Protein AF-A0A967QSR1-F1 (afdb_monomer)

Mean predicted aligned error: 5.72 Å

Structure (mmCIF, N/CA/C/O backbone):
data_AF-A0A967QSR1-F1
#
_entry.id   AF-A0A967QSR1-F1
#
loop_
_atom_site.group_PDB
_atom_site.id
_atom_site.type_symbol
_atom_site.label_atom_id
_atom_site.label_alt_id
_atom_site.label_comp_id
_atom_site.label_asym_id
_atom_site.label_entity_id
_atom_site.label_seq_id
_atom_site.pdbx_PDB_ins_code
_atom_site.Cartn_x
_atom_site.Cartn_y
_atom_site.Cartn_z
_atom_site.occupancy
_atom_site.B_iso_or_equiv
_atom_site.auth_seq_id
_atom_site.auth_comp_id
_atom_site.auth_asym_id
_atom_site.auth_atom_id
_atom_site.pdbx_PDB_model_num
ATOM 1 N N . LEU A 1 1 ? 1.683 -10.099 -10.471 1.00 86.81 1 LEU A N 1
ATOM 2 C CA . LEU A 1 1 ? 1.646 -8.895 -11.331 1.00 86.81 1 LEU A CA 1
ATOM 3 C C . LEU A 1 1 ? 2.129 -9.312 -12.701 1.00 86.81 1 LEU A C 1
ATOM 5 O O . LEU A 1 1 ? 2.996 -10.175 -12.765 1.00 86.81 1 LEU A O 1
ATOM 9 N N . ASP A 1 2 ? 1.606 -8.704 -13.751 1.00 91.31 2 ASP A N 1
ATOM 10 C CA . ASP A 1 2 ? 1.979 -9.020 -15.122 1.00 91.31 2 ASP A CA 1
ATOM 11 C C . ASP A 1 2 ? 2.777 -7.866 -15.741 1.00 91.31 2 ASP A C 1
ATOM 13 O O . ASP A 1 2 ? 2.265 -6.763 -15.914 1.00 91.31 2 ASP A O 1
ATOM 17 N N . ARG A 1 3 ? 4.047 -8.109 -16.079 1.00 90.12 3 ARG A N 1
ATOM 18 C CA . ARG A 1 3 ? 4.907 -7.103 -16.726 1.00 90.12 3 ARG A CA 1
ATOM 19 C C . ARG A 1 3 ? 4.606 -6.923 -18.216 1.00 90.12 3 ARG A C 1
ATOM 21 O O . ARG A 1 3 ? 5.057 -5.938 -18.786 1.00 90.12 3 ARG A O 1
ATOM 28 N N . 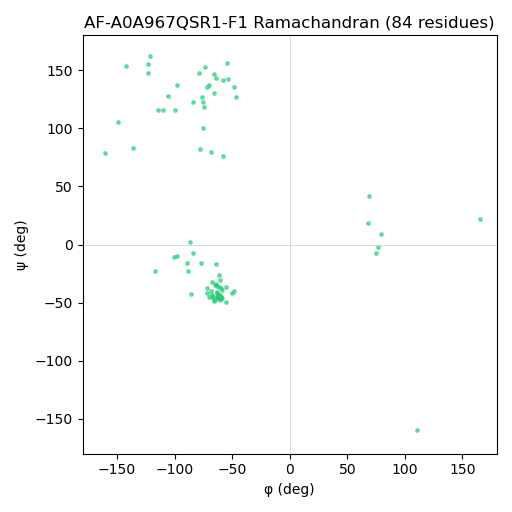ARG A 1 4 ? 3.884 -7.863 -18.833 1.00 92.38 4 ARG A N 1
ATOM 29 C CA . ARG A 1 4 ? 3.484 -7.823 -20.248 1.00 92.38 4 ARG A CA 1
ATOM 30 C C . ARG A 1 4 ? 2.147 -7.107 -20.450 1.00 92.38 4 ARG A C 1
ATOM 32 O O . ARG A 1 4 ? 1.827 -6.716 -21.566 1.00 92.38 4 ARG A O 1
ATOM 39 N N . SER A 1 5 ? 1.383 -6.907 -19.377 1.00 93.19 5 SER A N 1
ATOM 40 C CA . SER A 1 5 ? 0.139 -6.141 -19.404 1.00 93.19 5 SER A CA 1
ATOM 41 C C . SER A 1 5 ? 0.387 -4.670 -19.749 1.00 93.19 5 SER A C 1
ATOM 43 O O . SER A 1 5 ? 1.323 -4.051 -19.246 1.00 93.19 5 SER A O 1
ATOM 45 N N . GLN A 1 6 ? -0.532 -4.071 -20.513 1.00 93.06 6 GLN A N 1
ATOM 46 C CA . GLN A 1 6 ? -0.552 -2.624 -20.775 1.00 93.06 6 GLN A CA 1
ATOM 47 C C . GLN A 1 6 ? -0.787 -1.791 -19.500 1.00 93.06 6 GLN A C 1
ATOM 49 O O . GLN A 1 6 ? -0.534 -0.587 -19.476 1.00 93.06 6 GLN A O 1
ATOM 54 N N . MET A 1 7 ? -1.271 -2.407 -18.413 1.00 93.31 7 MET A N 1
ATOM 55 C CA . MET A 1 7 ? -1.462 -1.712 -17.146 1.00 93.31 7 MET A CA 1
ATOM 56 C C . MET A 1 7 ? -0.117 -1.508 -16.430 1.00 93.31 7 MET A C 1
ATOM 58 O O . MET A 1 7 ? 0.557 -2.486 -16.114 1.00 93.31 7 MET A O 1
ATOM 62 N N . PRO A 1 8 ? 0.246 -0.279 -16.027 1.00 95.12 8 PRO A N 1
ATOM 63 C CA . PRO A 1 8 ? 1.459 -0.048 -15.250 1.00 95.12 8 PRO A CA 1
ATOM 64 C C . PRO A 1 8 ? 1.492 -0.841 -13.932 1.00 95.12 8 PRO A C 1
ATOM 66 O O . PRO A 1 8 ? 0.494 -0.904 -13.209 1.00 95.12 8 PRO A O 1
ATOM 69 N N . LEU A 1 9 ? 2.665 -1.362 -13.550 1.00 94.44 9 LEU A N 1
ATOM 70 C CA . LEU A 1 9 ? 2.834 -2.214 -12.358 1.00 94.44 9 LEU A CA 1
ATOM 71 C C . LEU A 1 9 ? 2.330 -1.579 -11.054 1.00 94.44 9 LEU A C 1
ATOM 73 O O . LEU A 1 9 ? 1.756 -2.272 -10.219 1.00 94.44 9 LEU A O 1
ATOM 77 N N . HIS A 1 10 ? 2.492 -0.264 -10.880 1.00 94.19 10 HIS A N 1
ATOM 78 C CA . HIS A 1 10 ? 1.979 0.431 -9.695 1.00 94.19 10 HIS A CA 1
ATOM 79 C C . HIS A 1 10 ? 0.443 0.397 -9.629 1.00 94.19 10 HIS A C 1
ATOM 81 O O . HIS A 1 10 ? -0.118 0.284 -8.542 1.00 94.19 10 HIS A O 1
ATOM 87 N N . ARG A 1 11 ? -0.250 0.455 -10.780 1.00 95.94 11 ARG A N 1
ATOM 88 C CA . ARG A 1 11 ? -1.715 0.348 -10.842 1.00 95.94 11 ARG A CA 1
ATOM 89 C C . ARG A 1 11 ? -2.173 -1.074 -10.559 1.00 95.94 11 ARG A C 1
ATOM 91 O O . ARG A 1 11 ? -3.131 -1.246 -9.814 1.00 95.94 11 ARG A O 1
ATOM 98 N N . GLN A 1 12 ? -1.478 -2.072 -11.100 1.00 96.44 12 GLN A N 1
ATOM 99 C CA . GLN A 1 12 ? -1.776 -3.474 -10.807 1.00 96.44 12 GLN A CA 1
ATOM 100 C C . GLN A 1 12 ? -1.584 -3.794 -9.318 1.00 96.44 12 GLN A C 1
ATOM 102 O O . GLN A 1 12 ? -2.453 -4.403 -8.701 1.00 96.44 12 GLN A O 1
ATOM 107 N N . LEU A 1 13 ? -0.476 -3.331 -8.725 1.00 95.88 13 LEU A N 1
ATOM 108 C CA . LEU A 1 13 ? -0.200 -3.498 -7.299 1.00 95.88 13 LEU A CA 1
ATOM 109 C C . LEU A 1 13 ? -1.258 -2.802 -6.439 1.00 95.88 13 LEU A C 1
ATOM 111 O O . LEU A 1 13 ? -1.787 -3.415 -5.517 1.00 95.88 13 LEU A O 1
ATOM 115 N N . ARG A 1 14 ? -1.617 -1.558 -6.782 1.00 95.94 14 ARG A N 1
ATOM 116 C CA . ARG A 1 14 ? -2.704 -0.828 -6.121 1.00 95.94 14 ARG A CA 1
ATOM 117 C C . ARG A 1 14 ? -4.012 -1.618 -6.161 1.00 95.94 14 ARG A C 1
ATOM 119 O O . ARG A 1 14 ? -4.637 -1.761 -5.122 1.00 95.94 14 ARG A O 1
ATOM 126 N N . ARG A 1 15 ? -4.421 -2.132 -7.330 1.00 96.25 15 ARG A N 1
ATOM 127 C CA . ARG A 1 15 ? -5.665 -2.915 -7.467 1.00 96.25 15 ARG A CA 1
ATOM 128 C C . ARG A 1 15 ? -5.641 -4.172 -6.603 1.00 96.25 15 ARG A C 1
ATOM 130 O O . ARG A 1 15 ? -6.623 -4.443 -5.932 1.00 96.25 15 ARG A O 1
ATOM 137 N N . ARG A 1 16 ? -4.522 -4.903 -6.588 1.00 95.25 16 ARG A N 1
ATOM 138 C CA . ARG A 1 16 ? -4.384 -6.119 -5.776 1.00 95.25 16 ARG A CA 1
ATOM 139 C C . ARG A 1 16 ? -4.496 -5.829 -4.277 1.00 95.25 16 ARG A C 1
ATOM 141 O O . ARG A 1 16 ? -5.198 -6.544 -3.583 1.00 95.25 16 ARG A O 1
ATOM 148 N N . LEU A 1 17 ? -3.819 -4.788 -3.796 1.00 94.62 17 LEU A N 1
ATOM 149 C CA . LEU A 1 17 ? -3.883 -4.392 -2.387 1.00 94.62 17 LEU A CA 1
ATOM 150 C C . LEU A 1 17 ? -5.261 -3.845 -2.001 1.00 94.62 17 LEU A C 1
ATOM 152 O O . LEU A 1 17 ? -5.751 -4.163 -0.928 1.00 94.62 17 LEU A O 1
ATOM 156 N N . ALA A 1 18 ? -5.890 -3.051 -2.872 1.00 94.94 18 ALA A N 1
ATOM 157 C CA . ALA A 1 18 ? -7.245 -2.556 -2.643 1.00 94.94 18 ALA A CA 1
ATOM 158 C C . ALA A 1 18 ? -8.241 -3.713 -2.507 1.00 94.94 18 ALA A C 1
ATOM 160 O O . ALA A 1 18 ? -9.008 -3.728 -1.555 1.00 94.94 18 ALA A O 1
ATOM 161 N N . LEU A 1 19 ? -8.155 -4.711 -3.394 1.00 95.38 19 LEU A N 1
ATOM 162 C CA . LEU A 1 19 ? -9.002 -5.898 -3.319 1.00 95.38 19 LEU A CA 1
ATOM 163 C C . LEU A 1 19 ? -8.783 -6.665 -2.011 1.00 95.38 19 LEU A C 1
ATOM 165 O O . LEU A 1 19 ? -9.756 -7.048 -1.378 1.00 95.38 19 LEU A O 1
ATOM 169 N N . ALA A 1 20 ? -7.534 -6.849 -1.576 1.00 93.94 20 ALA A N 1
ATOM 170 C CA . ALA A 1 20 ? -7.231 -7.513 -0.305 1.00 93.94 20 ALA A CA 1
ATOM 171 C C . ALA A 1 20 ? -7.822 -6.763 0.909 1.00 93.94 20 ALA A C 1
ATOM 173 O O . ALA A 1 20 ? -8.328 -7.383 1.835 1.00 93.94 20 ALA A O 1
ATOM 174 N N . ILE A 1 21 ? -7.829 -5.427 0.887 1.00 93.50 21 ILE A N 1
ATOM 175 C CA . ILE A 1 21 ? -8.481 -4.612 1.927 1.00 93.50 21 ILE A CA 1
ATOM 176 C C . ILE A 1 21 ? -10.011 -4.738 1.847 1.00 93.50 21 ILE A C 1
ATOM 178 O O . ILE A 1 21 ? -10.681 -4.903 2.858 1.00 93.50 21 ILE A O 1
ATOM 182 N N . GLU A 1 22 ? -10.583 -4.659 0.645 1.00 91.69 22 GLU A N 1
ATOM 183 C CA . GLU A 1 22 ? -12.035 -4.719 0.420 1.00 91.69 22 GLU A CA 1
ATOM 184 C C . GLU A 1 22 ? -12.638 -6.091 0.733 1.00 91.69 22 GLU A C 1
ATOM 186 O O . GLU A 1 22 ? -13.776 -6.171 1.184 1.00 91.69 22 GLU A O 1
ATOM 191 N N . THR A 1 23 ? -11.875 -7.159 0.510 1.00 93.75 23 THR A N 1
ATOM 192 C CA . THR A 1 23 ? -12.271 -8.546 0.805 1.00 93.75 23 THR A CA 1
ATOM 193 C C . THR A 1 23 ? -12.009 -8.945 2.257 1.00 93.75 23 THR A C 1
ATOM 195 O O . THR A 1 23 ? -12.433 -10.020 2.670 1.00 93.75 23 THR A O 1
ATOM 198 N N . GLY A 1 24 ? -11.332 -8.094 3.037 1.00 91.38 24 GLY A N 1
ATOM 199 C CA . GLY A 1 24 ? -10.978 -8.374 4.427 1.00 91.38 24 GLY A CA 1
ATOM 200 C C . GLY A 1 24 ? -9.766 -9.294 4.608 1.00 91.38 24 GLY A C 1
ATOM 201 O O . GLY A 1 24 ? -9.482 -9.681 5.736 1.00 91.38 24 GLY A O 1
ATOM 202 N N . GLU A 1 25 ? -9.023 -9.622 3.541 1.00 94.31 25 GLU A N 1
ATOM 203 C CA . GLU A 1 25 ? -7.711 -10.284 3.664 1.00 94.31 25 GLU A CA 1
ATOM 204 C C . GLU A 1 25 ? -6.711 -9.423 4.451 1.00 94.31 25 GLU A C 1
ATOM 206 O O . GLU A 1 25 ? -5.813 -9.956 5.098 1.00 94.31 25 GLU A O 1
ATOM 211 N N . LEU A 1 26 ? -6.852 -8.097 4.363 1.00 93.44 26 LEU A N 1
ATOM 212 C CA . LEU A 1 26 ? -6.116 -7.120 5.158 1.00 93.44 26 LEU A CA 1
ATOM 213 C C . LEU A 1 26 ? -7.100 -6.392 6.073 1.00 93.44 26 LEU A C 1
ATOM 215 O O . LEU A 1 26 ? -7.990 -5.685 5.591 1.00 93.44 26 LEU A O 1
ATOM 219 N N . ALA A 1 27 ? -6.934 -6.563 7.382 1.00 93.00 27 ALA A N 1
ATOM 220 C CA . ALA A 1 27 ? -7.874 -6.036 8.362 1.00 93.00 27 ALA A CA 1
ATOM 221 C C . ALA A 1 27 ? -7.665 -4.528 8.601 1.00 93.00 27 ALA A C 1
ATOM 223 O O . ALA A 1 27 ? -6.526 -4.053 8.566 1.00 93.00 27 ALA A O 1
ATOM 224 N N . PRO A 1 28 ? -8.728 -3.755 8.894 1.00 92.62 28 PRO A N 1
ATOM 225 C CA . PRO A 1 28 ? -8.597 -2.390 9.398 1.00 92.62 28 PRO A CA 1
ATOM 226 C C . PRO A 1 28 ? -7.608 -2.289 10.566 1.00 92.62 28 PRO A C 1
ATOM 228 O O . PRO A 1 28 ? -7.603 -3.127 11.466 1.00 92.62 28 PRO A O 1
ATOM 231 N N . GLY A 1 29 ? -6.738 -1.277 10.542 1.00 92.81 29 GLY A N 1
ATOM 232 C CA . GLY A 1 29 ? -5.699 -1.086 11.558 1.00 92.81 29 GLY A CA 1
ATOM 233 C C . GLY A 1 29 ? -4.484 -2.015 11.432 1.00 92.81 29 GLY A C 1
ATOM 234 O O . GLY A 1 29 ? -3.523 -1.858 12.189 1.00 92.81 29 GLY A O 1
ATOM 235 N N . GLU A 1 30 ? -4.463 -2.944 10.472 1.00 93.44 30 GLU A N 1
ATOM 236 C CA . GLU A 1 30 ? -3.313 -3.817 10.241 1.00 93.44 30 GLU A CA 1
ATOM 237 C C . GLU A 1 30 ? -2.124 -3.038 9.659 1.00 93.44 30 GLU A C 1
ATOM 239 O O . GLU A 1 30 ? -2.273 -2.206 8.758 1.00 93.44 30 GLU A O 1
ATOM 244 N N . LEU A 1 31 ? -0.920 -3.324 10.166 1.00 93.25 31 LEU A N 1
ATOM 245 C CA . LEU A 1 31 ? 0.324 -2.767 9.643 1.00 93.25 31 LEU A CA 1
ATOM 246 C C . LEU A 1 31 ? 0.693 -3.445 8.320 1.00 93.25 31 LEU A C 1
ATOM 248 O O . LEU A 1 31 ? 1.023 -4.630 8.270 1.00 93.25 31 LEU A O 1
ATOM 252 N N . LEU A 1 32 ? 0.749 -2.658 7.251 1.00 93.44 32 LEU A N 1
ATOM 253 C CA . LEU A 1 32 ? 1.230 -3.124 5.961 1.00 93.44 32 LEU A CA 1
ATOM 254 C C . LEU A 1 32 ? 2.754 -3.304 5.960 1.00 93.44 32 LEU A C 1
ATOM 256 O O . LEU A 1 32 ? 3.484 -2.569 6.636 1.00 93.44 32 LEU A O 1
ATOM 260 N N . PRO A 1 33 ? 3.275 -4.215 5.116 1.00 92.88 33 PRO A N 1
ATOM 261 C CA . PRO A 1 33 ? 4.707 -4.322 4.889 1.00 92.88 33 PRO A CA 1
ATOM 262 C C . PRO A 1 33 ? 5.301 -2.972 4.479 1.00 92.88 33 PRO A C 1
ATOM 264 O O . PRO A 1 33 ? 4.720 -2.234 3.677 1.00 92.88 33 PRO A O 1
ATOM 267 N N . SER A 1 34 ? 6.509 -2.675 4.962 1.00 93.25 34 SER A N 1
ATOM 268 C CA . SER A 1 34 ? 7.235 -1.479 4.524 1.00 93.25 34 SER A CA 1
ATOM 269 C C . SER A 1 34 ? 7.382 -1.449 2.999 1.00 93.25 34 SER A C 1
ATOM 271 O O . SER A 1 34 ? 7.434 -2.494 2.347 1.00 93.25 34 SER A O 1
ATOM 273 N N . VAL A 1 35 ? 7.555 -0.257 2.417 1.00 93.88 35 VAL A N 1
ATOM 274 C CA . VAL A 1 35 ? 7.790 -0.084 0.967 1.00 93.88 35 VAL A CA 1
ATOM 275 C C . VAL A 1 35 ? 8.879 -1.035 0.457 1.00 93.88 35 VAL A C 1
ATOM 277 O O . VAL A 1 35 ? 8.742 -1.624 -0.614 1.00 93.88 35 VAL A O 1
ATOM 280 N N . ARG A 1 36 ? 9.952 -1.219 1.240 1.00 94.50 36 ARG A N 1
ATOM 281 C CA . ARG A 1 36 ? 11.066 -2.114 0.905 1.00 94.50 36 ARG A CA 1
ATOM 282 C C . ARG A 1 36 ? 10.641 -3.584 0.897 1.00 94.50 36 ARG A C 1
ATOM 284 O O . ARG A 1 36 ? 10.977 -4.293 -0.046 1.00 94.50 36 ARG A O 1
ATOM 291 N N . GLN A 1 37 ? 9.909 -4.032 1.916 1.00 94.56 37 GLN A N 1
ATOM 292 C CA . GLN A 1 37 ? 9.417 -5.411 1.999 1.00 94.56 37 GLN A CA 1
ATOM 293 C C . GLN A 1 37 ? 8.373 -5.698 0.918 1.00 94.56 37 GLN A C 1
ATOM 295 O O . GLN A 1 37 ? 8.450 -6.732 0.264 1.00 94.56 37 GLN A O 1
ATOM 300 N N . LEU A 1 38 ? 7.436 -4.777 0.686 1.00 94.38 38 LEU A N 1
ATOM 301 C CA . LEU A 1 38 ? 6.418 -4.904 -0.353 1.00 94.38 38 LEU A CA 1
ATOM 302 C C . LEU A 1 38 ? 7.055 -5.001 -1.747 1.00 94.38 38 LE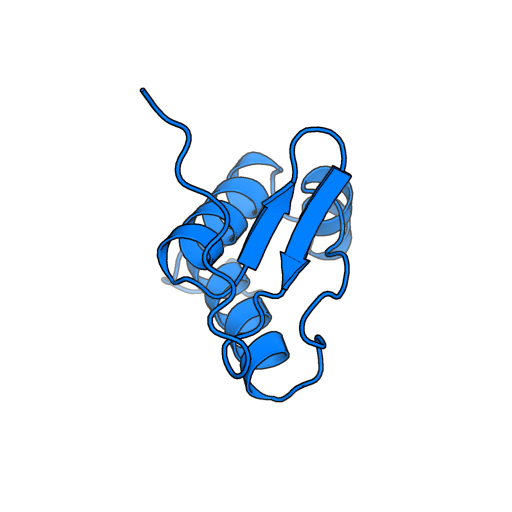U A C 1
ATOM 304 O O . LEU A 1 38 ? 6.703 -5.880 -2.531 1.00 94.38 38 LEU A O 1
ATOM 308 N N . ALA A 1 39 ? 8.031 -4.136 -2.034 1.00 95.19 39 ALA A N 1
ATOM 309 C CA . ALA A 1 39 ? 8.790 -4.162 -3.279 1.00 95.19 39 ALA A CA 1
ATOM 310 C C . ALA A 1 39 ? 9.505 -5.507 -3.490 1.00 95.19 39 ALA A C 1
ATOM 312 O O . ALA A 1 39 ? 9.401 -6.086 -4.570 1.00 95.19 39 ALA A O 1
ATOM 313 N N . ALA A 1 40 ? 10.165 -6.026 -2.448 1.00 96.12 40 ALA A N 1
ATOM 314 C CA . ALA A 1 40 ? 10.858 -7.311 -2.495 1.00 96.12 40 ALA A CA 1
ATOM 315 C C . ALA A 1 40 ? 9.893 -8.49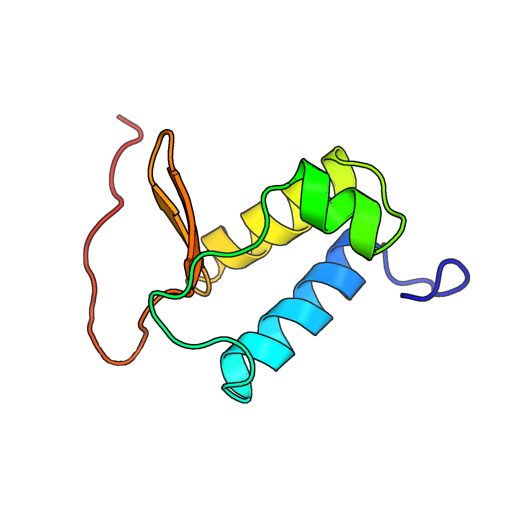1 -2.699 1.00 96.12 40 ALA A C 1
ATOM 317 O O . ALA A 1 40 ? 10.107 -9.298 -3.597 1.00 96.12 40 ALA A O 1
ATOM 318 N N . ARG A 1 41 ? 8.795 -8.554 -1.930 1.00 93.75 41 ARG A N 1
ATOM 319 C CA . ARG A 1 41 ? 7.790 -9.633 -2.013 1.00 93.75 41 ARG A CA 1
ATOM 320 C C . ARG A 1 41 ? 7.139 -9.730 -3.389 1.00 93.75 41 ARG A C 1
ATOM 322 O O . ARG A 1 41 ? 6.839 -10.821 -3.854 1.00 93.75 41 ARG A O 1
ATOM 329 N N . VAL A 1 42 ? 6.893 -8.586 -4.027 1.00 91.38 42 VAL A N 1
ATOM 330 C CA . VAL A 1 42 ? 6.169 -8.525 -5.303 1.00 91.38 42 VAL A CA 1
ATOM 331 C C . VAL A 1 42 ? 7.120 -8.441 -6.511 1.00 91.38 42 VAL A C 1
ATOM 333 O O . VAL A 1 42 ? 6.689 -8.574 -7.657 1.00 91.38 42 VAL A O 1
ATOM 336 N N . GLY A 1 43 ? 8.421 -8.238 -6.285 1.00 93.81 43 GLY A N 1
ATOM 337 C CA . GLY A 1 43 ? 9.422 -8.131 -7.348 1.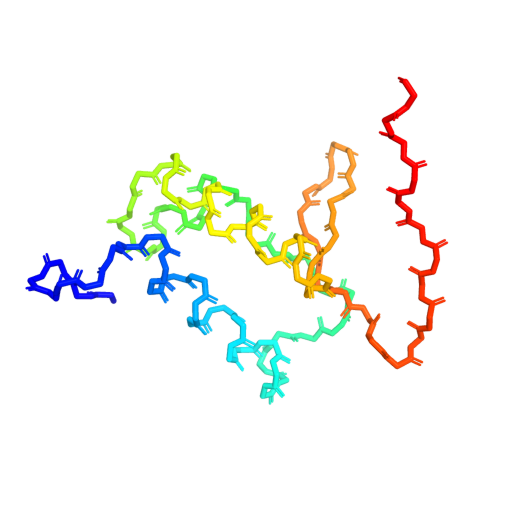00 93.81 43 GLY A CA 1
ATOM 338 C C . GLY A 1 43 ? 9.285 -6.853 -8.183 1.00 93.81 43 GLY A C 1
ATOM 339 O O . GLY A 1 43 ? 9.379 -6.896 -9.414 1.00 93.81 43 GLY A O 1
ATOM 340 N N . VAL A 1 44 ? 9.026 -5.715 -7.533 1.00 94.44 44 VAL A N 1
ATOM 341 C CA . VAL A 1 44 ? 8.936 -4.389 -8.176 1.00 94.44 44 VAL A CA 1
ATOM 342 C C . VAL A 1 44 ? 9.948 -3.416 -7.576 1.00 94.44 44 VAL A C 1
ATOM 344 O O . VAL A 1 44 ? 10.450 -3.623 -6.477 1.00 94.44 44 VAL A O 1
ATOM 347 N N . ASN A 1 45 ? 10.237 -2.315 -8.273 1.00 95.62 45 ASN A N 1
ATOM 348 C CA . ASN A 1 45 ? 11.066 -1.248 -7.712 1.00 95.62 45 ASN A CA 1
ATOM 349 C C . ASN A 1 45 ? 10.341 -0.569 -6.525 1.00 95.62 45 ASN A C 1
ATOM 351 O O . ASN A 1 45 ? 9.117 -0.407 -6.535 1.00 95.62 45 ASN A O 1
ATOM 355 N N . ARG A 1 46 ? 11.104 -0.117 -5.520 1.00 96.19 46 ARG A N 1
ATOM 356 C CA . ARG A 1 46 ? 10.621 0.667 -4.369 1.00 96.19 46 ARG A CA 1
ATOM 357 C C . ARG A 1 46 ? 9.759 1.859 -4.784 1.00 96.19 46 ARG A C 1
ATOM 359 O O . ARG A 1 46 ? 8.719 2.074 -4.174 1.00 96.19 46 ARG A O 1
ATOM 366 N N . LEU A 1 47 ? 10.132 2.591 -5.839 1.00 96.19 47 LEU A N 1
ATOM 367 C CA . LEU A 1 47 ? 9.329 3.718 -6.335 1.00 96.19 47 LEU A CA 1
ATOM 368 C C . LEU A 1 47 ? 7.953 3.266 -6.847 1.00 96.19 47 LEU A C 1
ATOM 370 O O . LEU A 1 47 ? 6.958 3.960 -6.652 1.00 96.19 47 LEU A O 1
ATOM 374 N N . THR A 1 48 ? 7.866 2.089 -7.469 1.00 95.81 48 THR A N 1
ATOM 375 C CA . THR A 1 48 ? 6.601 1.501 -7.932 1.00 95.81 48 THR A CA 1
ATOM 376 C C . THR A 1 48 ? 5.710 1.106 -6.755 1.00 95.81 48 THR A C 1
ATOM 378 O O . THR A 1 48 ? 4.517 1.409 -6.770 1.00 95.81 48 THR A O 1
ATOM 381 N N . ALA A 1 49 ? 6.289 0.473 -5.730 1.00 96.38 49 ALA A N 1
ATOM 382 C CA . ALA A 1 49 ? 5.581 0.123 -4.499 1.00 96.38 49 ALA A CA 1
ATOM 383 C C . ALA A 1 49 ? 5.094 1.375 -3.751 1.00 96.38 49 ALA A C 1
ATOM 385 O O . ALA A 1 49 ? 3.931 1.447 -3.359 1.00 96.38 49 ALA A O 1
ATOM 386 N N . LEU A 1 50 ? 5.949 2.398 -3.639 1.00 95.56 50 LEU A N 1
ATOM 387 C CA . LEU A 1 50 ? 5.602 3.679 -3.028 1.00 95.56 50 LEU A CA 1
ATOM 388 C C . LEU A 1 50 ? 4.444 4.363 -3.766 1.00 95.56 50 LEU A C 1
ATOM 390 O O . LEU A 1 50 ? 3.488 4.786 -3.125 1.00 95.56 50 LEU A O 1
ATOM 394 N N . LYS A 1 51 ? 4.479 4.415 -5.106 1.00 96.38 51 LYS A N 1
ATOM 395 C CA . LYS A 1 51 ? 3.387 4.983 -5.918 1.00 96.38 51 LYS A CA 1
ATOM 396 C C . LYS A 1 51 ? 2.056 4.265 -5.684 1.00 96.38 51 LYS A C 1
ATOM 398 O O . LYS A 1 51 ? 1.018 4.921 -5.639 1.00 96.38 51 LYS A O 1
ATOM 403 N N . ALA A 1 52 ? 2.076 2.939 -5.531 1.00 95.88 52 ALA A N 1
ATOM 404 C CA . ALA A 1 52 ? 0.874 2.166 -5.226 1.00 95.88 52 ALA A CA 1
ATOM 405 C C . ALA A 1 52 ? 0.315 2.516 -3.836 1.00 95.88 52 ALA A C 1
ATOM 407 O O . ALA A 1 52 ? -0.865 2.841 -3.730 1.00 95.88 52 ALA A O 1
ATOM 408 N N . LEU A 1 53 ? 1.166 2.540 -2.802 1.00 95.00 53 LEU A N 1
ATOM 409 C CA . LEU A 1 53 ? 0.772 2.900 -1.433 1.00 95.00 53 LEU A CA 1
ATOM 410 C C . LEU A 1 53 ? 0.274 4.349 -1.326 1.00 95.00 53 LEU A C 1
ATOM 412 O O . LEU A 1 53 ? -0.750 4.604 -0.704 1.00 95.00 53 LEU A O 1
ATOM 416 N N . GLN A 1 54 ? 0.924 5.303 -1.996 1.00 94.75 54 GLN A N 1
ATOM 417 C CA . GLN A 1 54 ? 0.457 6.693 -2.057 1.00 94.75 54 GLN A CA 1
ATOM 418 C C . GLN A 1 54 ? -0.896 6.831 -2.763 1.00 94.75 54 GLN A C 1
ATOM 420 O O . GLN A 1 54 ? -1.679 7.717 -2.427 1.00 94.75 54 GLN A O 1
ATOM 425 N N . ALA A 1 55 ? -1.166 6.005 -3.776 1.00 95.19 55 ALA A N 1
ATOM 426 C CA . ALA A 1 55 ? -2.463 5.992 -4.443 1.00 95.19 55 ALA A CA 1
ATOM 427 C C . ALA A 1 55 ? -3.555 5.375 -3.555 1.00 95.19 55 ALA A C 1
ATOM 429 O O . ALA A 1 55 ? -4.666 5.889 -3.543 1.00 95.19 55 ALA A O 1
ATOM 430 N N . LEU A 1 56 ? -3.237 4.329 -2.782 1.00 94.38 56 LEU A N 1
ATOM 431 C CA . LEU A 1 56 ? -4.143 3.788 -1.761 1.00 94.38 56 LEU A CA 1
ATOM 432 C C . LEU A 1 56 ? -4.428 4.815 -0.660 1.00 94.38 56 LEU A C 1
ATOM 434 O O . LEU A 1 56 ? -5.576 4.958 -0.256 1.00 94.38 56 LEU A O 1
ATOM 438 N N . ARG A 1 57 ? -3.404 5.565 -0.225 1.00 94.12 57 ARG A N 1
ATOM 439 C CA . ARG A 1 57 ? -3.555 6.624 0.783 1.00 94.12 57 ARG A CA 1
ATOM 440 C C . ARG A 1 57 ? -4.511 7.706 0.307 1.00 94.12 57 ARG A C 1
ATOM 442 O O . ARG A 1 57 ? -5.435 8.072 1.016 1.00 94.12 57 ARG A O 1
ATOM 449 N N . ARG A 1 58 ? -4.323 8.170 -0.931 1.00 93.38 58 ARG A N 1
ATOM 450 C CA . ARG A 1 58 ? -5.223 9.139 -1.574 1.00 93.38 58 ARG A CA 1
ATOM 451 C C . ARG A 1 58 ? -6.652 8.620 -1.743 1.00 93.38 58 ARG A C 1
ATOM 453 O O . ARG A 1 58 ? -7.567 9.423 -1.800 1.00 93.38 58 ARG A O 1
ATOM 460 N N . ALA A 1 59 ? -6.833 7.304 -1.834 1.00 91.75 59 ALA A N 1
ATOM 461 C CA . ALA A 1 59 ? -8.144 6.668 -1.909 1.00 91.75 59 ALA A CA 1
ATOM 462 C C . ALA A 1 59 ? -8.770 6.387 -0.527 1.00 91.75 59 ALA A C 1
ATOM 464 O O . ALA A 1 59 ? -9.823 5.761 -0.473 1.00 91.75 59 ALA A O 1
ATOM 465 N N . GLY A 1 60 ? -8.117 6.777 0.576 1.00 92.88 60 GLY A N 1
ATOM 466 C CA . GLY A 1 60 ? -8.607 6.514 1.933 1.00 92.88 60 GLY A CA 1
ATOM 467 C C . GLY A 1 60 ? -8.584 5.037 2.335 1.00 92.88 60 GLY A C 1
ATOM 468 O O . GLY A 1 60 ? -9.277 4.648 3.263 1.00 92.88 60 GLY A O 1
ATOM 469 N N . LEU A 1 61 ? -7.819 4.193 1.633 1.00 93.81 61 LEU A N 1
ATOM 470 C CA . LEU A 1 61 ? -7.714 2.757 1.934 1.00 93.81 61 LEU A CA 1
ATOM 471 C C . LEU A 1 61 ? -6.608 2.449 2.946 1.00 93.81 61 LEU A C 1
ATOM 473 O O . LEU A 1 61 ? -6.616 1.402 3.586 1.00 93.81 61 LEU A O 1
ATOM 477 N N . VAL A 1 62 ? -5.627 3.342 3.060 1.00 95.00 62 VAL A N 1
ATOM 478 C CA . VAL A 1 62 ? -4.511 3.222 4.000 1.00 95.00 62 VAL A CA 1
ATOM 479 C C . VAL A 1 62 ? -4.166 4.598 4.551 1.00 95.00 62 VAL A C 1
ATOM 481 O O . VAL A 1 62 ? -4.331 5.603 3.861 1.00 95.00 62 VAL A O 1
ATOM 484 N N . HIS A 1 63 ? -3.593 4.652 5.743 1.00 93.56 63 HIS A N 1
ATOM 485 C CA . HIS A 1 63 ? -2.997 5.861 6.302 1.00 93.56 63 HIS A CA 1
ATOM 486 C C . HIS A 1 63 ? -1.529 5.607 6.657 1.00 93.56 63 HIS A C 1
ATOM 488 O O . HIS A 1 63 ? -1.099 4.469 6.834 1.00 93.56 63 HIS A O 1
ATOM 494 N N . ASN A 1 64 ? -0.720 6.665 6.691 1.00 89.88 64 ASN A N 1
ATOM 495 C CA . ASN A 1 64 ? 0.690 6.573 7.068 1.00 89.88 64 ASN A CA 1
ATOM 496 C C . ASN A 1 64 ? 0.860 7.152 8.470 1.00 89.88 64 ASN A C 1
ATOM 498 O O . ASN A 1 64 ? 0.482 8.295 8.709 1.00 89.88 64 ASN A O 1
ATOM 502 N N . ARG A 1 65 ? 1.482 6.393 9.369 1.00 89.00 65 ARG A N 1
ATOM 503 C CA . ARG A 1 65 ? 1.936 6.893 10.665 1.00 89.00 65 ARG A CA 1
ATOM 504 C C . ARG A 1 65 ? 3.431 7.176 10.567 1.00 89.00 65 ARG A C 1
ATOM 506 O O . ARG A 1 65 ? 4.224 6.248 10.373 1.00 89.00 65 ARG A O 1
ATOM 513 N N . ARG A 1 66 ? 3.817 8.455 10.703 1.00 84.25 66 ARG A N 1
ATOM 514 C CA . ARG A 1 66 ? 5.224 8.902 10.663 1.00 84.25 66 ARG A CA 1
ATOM 515 C C . ARG A 1 66 ? 6.093 7.993 11.545 1.00 84.25 66 ARG A C 1
ATOM 517 O O . ARG A 1 66 ? 5.767 7.729 12.699 1.00 84.25 66 ARG A O 1
ATOM 524 N N . GLY A 1 67 ? 7.166 7.456 10.963 1.00 84.81 67 GLY A N 1
ATOM 525 C CA . GLY A 1 67 ? 8.106 6.547 11.633 1.00 84.81 67 GLY A CA 1
ATOM 526 C C . GLY A 1 67 ? 7.620 5.108 11.864 1.00 84.81 67 GLY A C 1
ATOM 527 O O . GLY A 1 67 ? 8.426 4.276 12.264 1.00 84.81 67 GLY A O 1
ATOM 528 N N . ARG A 1 68 ? 6.347 4.784 11.595 1.00 85.81 68 ARG A N 1
ATOM 529 C CA . ARG A 1 68 ? 5.765 3.452 11.858 1.00 85.81 68 ARG A CA 1
ATOM 530 C C . ARG A 1 68 ? 5.294 2.711 10.606 1.00 85.81 68 ARG A C 1
ATOM 532 O O . ARG A 1 68 ? 5.269 1.487 10.614 1.00 85.81 68 ARG A O 1
ATOM 539 N N . GLY A 1 69 ? 4.998 3.423 9.517 1.00 90.00 69 GLY A N 1
ATOM 540 C CA . GLY A 1 69 ? 4.652 2.821 8.227 1.00 90.00 69 GLY A CA 1
ATOM 541 C C . GLY A 1 69 ? 3.188 3.012 7.837 1.00 90.00 69 GLY A C 1
ATOM 542 O O . GLY A 1 69 ? 2.525 3.934 8.308 1.00 90.00 69 GLY A O 1
ATOM 543 N N . TYR A 1 70 ? 2.708 2.165 6.927 1.00 93.44 70 TYR A N 1
ATOM 544 C CA . TYR A 1 70 ? 1.350 2.245 6.387 1.00 93.44 70 TYR A CA 1
ATOM 545 C C . TYR A 1 70 ? 0.431 1.271 7.110 1.00 93.44 70 TYR A C 1
ATOM 547 O O . TYR A 1 70 ? 0.803 0.121 7.300 1.00 93.44 70 TYR A O 1
ATOM 555 N N . TYR A 1 71 ? -0.769 1.718 7.441 1.00 95.19 71 TYR A N 1
ATOM 556 C CA . TYR A 1 71 ? -1.801 0.926 8.093 1.00 95.19 71 TYR A CA 1
ATOM 557 C C . TYR A 1 71 ? -3.061 0.926 7.235 1.00 95.19 71 TYR A C 1
ATOM 559 O O . TYR A 1 71 ? -3.330 1.914 6.546 1.00 95.19 71 TYR A O 1
ATOM 567 N N . VAL A 1 72 ? -3.820 -0.166 7.255 1.00 95.56 72 VAL A N 1
ATOM 568 C CA . VAL A 1 72 ? -5.131 -0.230 6.595 1.00 95.56 72 VAL A CA 1
ATOM 569 C C . VAL A 1 72 ? -6.080 0.737 7.295 1.00 95.56 72 VAL A C 1
ATOM 571 O O . VAL A 1 72 ? -6.161 0.754 8.523 1.00 95.56 72 VAL A O 1
ATOM 574 N N . ALA A 1 73 ? -6.767 1.571 6.519 1.00 93.19 73 ALA A N 1
ATOM 575 C CA . ALA A 1 7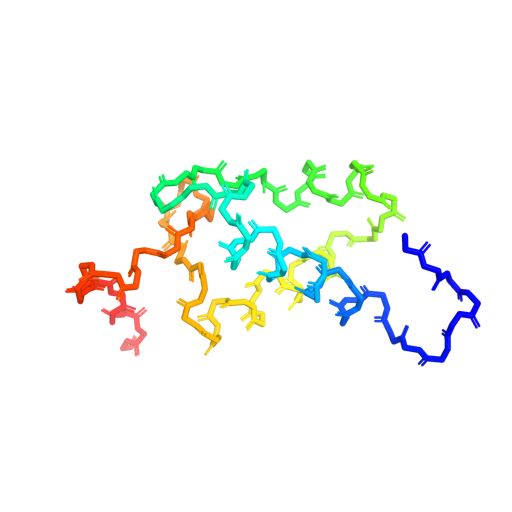3 ? -7.733 2.506 7.070 1.00 93.19 73 ALA A CA 1
ATOM 576 C C . ALA A 1 73 ? -8.985 1.760 7.536 1.00 93.19 73 ALA A C 1
ATOM 578 O O . ALA A 1 73 ? -9.512 0.909 6.813 1.00 93.19 73 ALA A O 1
ATOM 579 N N . ASP A 1 74 ? -9.467 2.110 8.723 1.00 8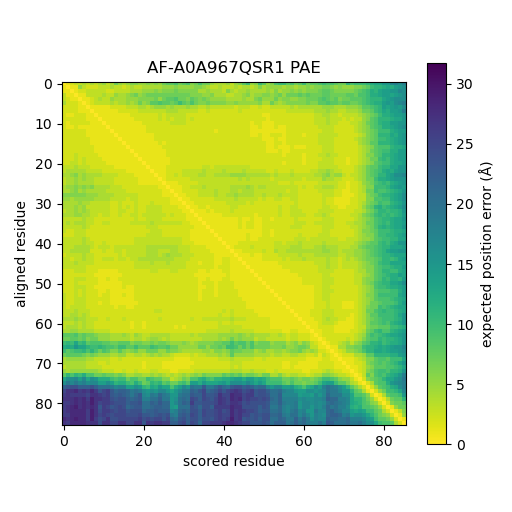7.19 74 ASP A N 1
ATOM 580 C CA . ASP A 1 74 ? -10.818 1.763 9.126 1.00 87.19 74 ASP A CA 1
ATOM 581 C C . ASP A 1 74 ? -11.786 2.694 8.387 1.00 87.19 74 ASP A C 1
ATOM 583 O O . ASP A 1 74 ? -11.639 3.913 8.410 1.00 87.19 74 ASP A O 1
ATOM 587 N N . ARG A 1 75 ? -12.714 2.106 7.625 1.00 73.38 75 ARG A N 1
ATOM 588 C CA . ARG A 1 75 ? -13.780 2.846 6.927 1.00 73.38 75 ARG A CA 1
ATOM 589 C C . ARG A 1 75 ? -15.113 2.770 7.673 1.00 73.38 75 ARG A C 1
ATOM 591 O O . ARG A 1 75 ? -16.046 3.480 7.307 1.00 73.38 75 ARG A O 1
ATOM 598 N N . SER A 1 76 ? -15.207 1.903 8.681 1.00 65.88 76 SER A N 1
ATOM 599 C CA . SER A 1 76 ? -16.357 1.756 9.579 1.00 65.88 76 SER A CA 1
ATOM 600 C C . SER A 1 76 ? -16.277 2.738 10.744 1.00 65.88 76 SER A C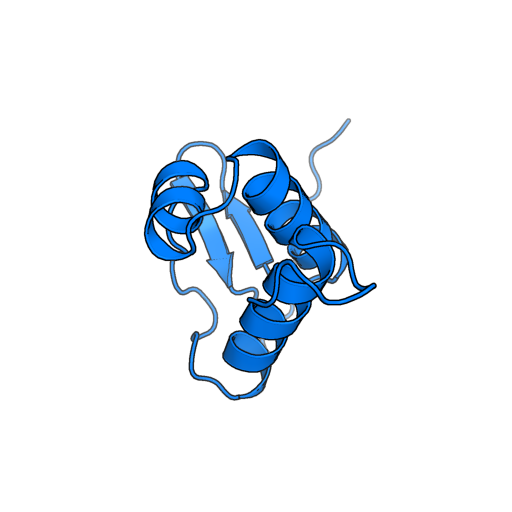 1
ATOM 602 O O . SER A 1 76 ? -17.274 3.382 11.068 1.00 65.88 76 SER A O 1
ATOM 604 N N . ALA A 1 77 ? -15.092 2.901 11.329 1.00 56.16 77 ALA A N 1
ATOM 605 C CA . ALA A 1 77 ? -14.783 4.026 12.192 1.00 56.16 77 ALA A CA 1
ATOM 606 C C . ALA A 1 77 ? -14.371 5.193 11.292 1.00 56.16 77 ALA A C 1
ATOM 608 O O . ALA A 1 77 ? -13.463 5.068 10.477 1.00 56.16 77 ALA A O 1
ATOM 609 N N . ARG A 1 78 ? -15.054 6.332 11.387 1.00 54.28 78 ARG A N 1
ATOM 610 C CA . ARG A 1 78 ? -14.559 7.580 10.796 1.00 54.28 78 ARG A CA 1
ATOM 611 C C . ARG A 1 78 ? -13.320 7.999 11.589 1.00 54.28 78 ARG A C 1
ATOM 613 O O . ARG A 1 78 ? -13.421 8.812 12.499 1.00 54.28 78 ARG A O 1
ATOM 620 N N . ASP A 1 79 ? -12.179 7.385 11.302 1.00 51.69 79 ASP A N 1
ATOM 621 C CA . ASP A 1 79 ? -10.903 7.794 11.874 1.00 51.69 79 ASP A CA 1
ATOM 622 C C . ASP A 1 79 ? -10.413 9.034 11.118 1.00 51.69 79 ASP A C 1
ATOM 624 O O . ASP A 1 79 ? -9.599 8.983 10.192 1.00 51.69 79 ASP A O 1
ATOM 628 N N . ASP A 1 80 ? -10.962 10.168 11.548 1.00 54.50 80 ASP A N 1
ATOM 629 C CA . ASP A 1 80 ? -10.432 11.516 11.390 1.00 54.50 80 ASP A CA 1
ATOM 630 C C . ASP A 1 80 ? -9.029 11.602 12.022 1.00 54.50 80 ASP A C 1
ATOM 632 O O . ASP A 1 80 ? -8.872 12.150 13.107 1.00 54.50 80 ASP A O 1
ATOM 636 N N . VAL A 1 81 ? -7.971 11.075 11.394 1.00 52.97 81 VAL A N 1
ATOM 637 C CA . VAL A 1 81 ? -6.599 11.468 11.772 1.00 52.97 81 VAL A CA 1
ATOM 638 C C . VAL A 1 81 ? -5.648 11.408 10.578 1.00 52.97 81 VAL A C 1
ATOM 640 O O . VAL A 1 81 ? -5.182 10.344 10.162 1.00 52.97 81 VAL A O 1
ATOM 643 N N . GLY A 1 82 ? -5.290 12.584 10.063 1.00 47.75 82 GLY A N 1
ATOM 644 C CA . GLY A 1 82 ? -4.186 12.726 9.117 1.00 47.75 82 GLY A CA 1
ATOM 645 C C . GLY A 1 82 ? -4.104 14.045 8.357 1.00 47.75 82 GLY A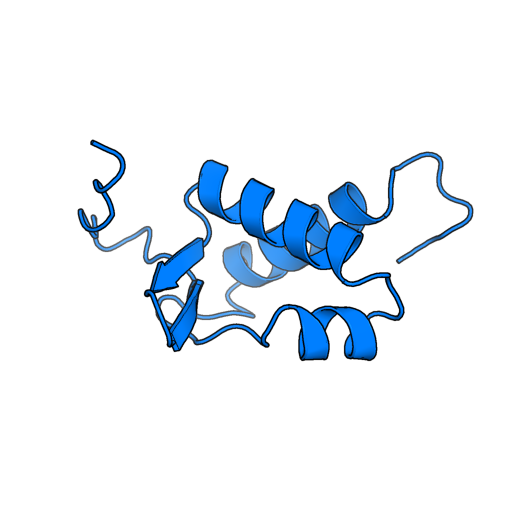 C 1
ATOM 646 O O . GLY A 1 82 ? -3.502 14.060 7.285 1.00 47.75 82 GLY A O 1
ATOM 647 N N . GLU A 1 83 ? -4.698 15.122 8.870 1.00 54.69 83 GLU A N 1
ATOM 648 C CA . GLU A 1 83 ? -4.384 16.482 8.437 1.00 54.69 83 GLU A CA 1
ATOM 649 C C . GLU A 1 83 ? -3.031 16.879 9.036 1.00 54.69 83 GLU A C 1
ATOM 651 O O . GLU A 1 83 ? -2.939 17.192 10.216 1.00 54.69 83 GLU A O 1
ATOM 656 N N . GLU A 1 84 ? -1.966 16.809 8.237 1.00 52.44 84 GLU A N 1
ATOM 657 C CA . GLU A 1 84 ? -0.733 17.557 8.498 1.00 52.44 84 GLU A CA 1
ATOM 658 C C . GLU A 1 84 ? 0.102 17.658 7.213 1.00 52.44 84 GLU A C 1
ATOM 660 O O . GLU A 1 84 ? 1.061 16.920 6.994 1.00 52.44 84 GLU A O 1
ATOM 665 N N . ASP A 1 85 ? -0.312 18.575 6.344 1.00 40.41 85 ASP A N 1
ATOM 666 C CA . ASP A 1 85 ? 0.599 19.379 5.524 1.00 40.41 85 ASP A CA 1
ATOM 667 C C . ASP A 1 85 ? 0.054 20.819 5.582 1.00 40.41 85 ASP A C 1
ATOM 669 O O . ASP A 1 85 ? -0.751 21.237 4.749 1.00 40.41 85 ASP A O 1
ATOM 673 N N . ARG A 1 86 ? 0.421 21.527 6.661 1.00 41.75 86 ARG A N 1
ATOM 674 C CA . ARG A 1 86 ? 0.574 22.987 6.646 1.00 41.75 86 ARG A CA 1
ATOM 675 C C . ARG A 1 86 ? 1.961 23.311 6.113 1.00 41.75 86 ARG A C 1
ATOM 677 O O . ARG A 1 86 ? 2.898 22.577 6.503 1.00 41.75 86 ARG A O 1
#

pLDDT: mean 87.9, std 14.31, range [40.41, 96.44]

Radius of gyration: 12.95 Å; Cα contacts (8 Å, |Δi|>4): 97; chains: 1; bounding box: 27×33×33 Å

Nearest PDB structures (foldseek):
  4tv7-assembly2_D  TM=8.661E-01  e=1.624E-05  Bacillus subtilis subsp. subtilis str. 168
  4tv7-assembly2_C  TM=8.345E-01  e=2.581E-05  Bacillus subtilis subsp. subtilis str. 168
  4n0b-assembly2_C  TM=8.505E-01  e=4.383E-05  Bacillus subtilis
  4mgr-assembly1_A  TM=8.395E-01  e=5.346E-05  Bacillus subtilis
  9jpj-assembly1_J  TM=7.749E-01  e=2.261E-05  Achromobacter denitrificans NBRC 15125

Foldseek 3Di:
DDPPDPDDLLVVLLVVVLVCLVVCVAPAFDADDALVVSCVVVVHDSVSSVSSQVVCVVVQQWDADVPRGIGGHDPVPPPPDDPDDD

Sequence (86 aa):
LDRRSQMPLHRQLRRRLALAIETGELAPGELLPSVRQLAARVGVNRLTALKALQALRRAGLVHNRRGRGYYVADRSARDD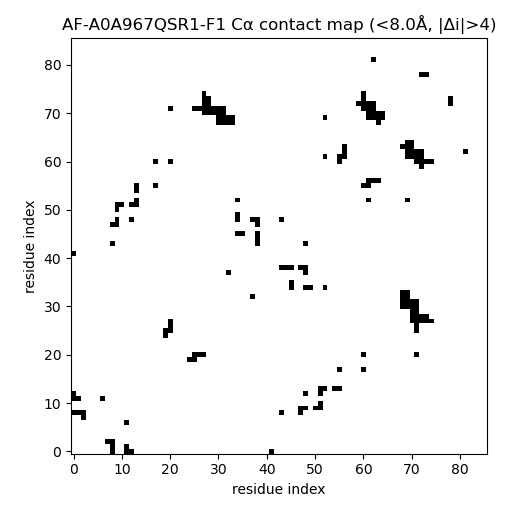VGEEDR

Secondary structure (DSSP, 8-state):
--SSSSS-HHHHHHHHHHHHHHTTSS-TTPBPPPHHHHHHHHT--HHHHHHHHHHHHHTTSEEEETTTEEEEPPTTTT--------

Solvent-accessible surface area (backbone atoms only — not comparable to full-atom values): 5121 Å² total; per-residue (Å²): 137,60,89,86,49,93,58,56,64,31,58,52,50,31,51,55,53,49,48,32,43,76,72,53,80,43,48,62,68,37,76,48,72,48,48,65,54,47,9,62,77,70,73,48,55,48,69,40,38,42,52,15,52,55,51,34,36,76,67,63,51,28,46,74,45,90,99,75,43,42,26,31,38,49,82,86,51,86,73,87,76,81,94,79,85,130